Protein AF-A0A519NM85-F1 (afdb_monomer)

Nearest PDB structures (foldseek):
  7x8c-assembly1_C  TM=9.737E-01  e=3.189E-04  Methanolobus vulcani
  8wof-assembly1_B  TM=9.378E-01  e=6.157E-03  Paenibacillus sp. 453mf
  8wld-assembly1_D  TM=9.378E-01  e=6.157E-03  Paenibacillus sp. 453mf
  4rgi-assembly1_A  TM=9.486E-01  e=1.985E-02  Yersinia pestis
  8wld-assembly1_O  TM=9.302E-01  e=4.232E-02  Paenibacillus sp. 453mf

Solvent-accessible surface area (backbone atoms only — not comparable to full-atom values): 3395 Å² total; per-residue (Å²): 123,47,78,47,78,46,95,87,63,47,31,37,40,32,44,89,72,52,68,68,58,53,54,50,34,74,71,37,98,44,40,70,62,45,36,62,75,67,37,70,82,72,37,62,69,47,78,72,40,92,77,80,80,126

Structure (mmCIF, N/CA/C/O backbone):
data_AF-A0A519NM85-F1
#
_entry.id   AF-A0A519NM85-F1
#
loop_
_atom_site.group_PDB
_atom_site.id
_atom_site.type_symbol
_atom_site.label_atom_id
_atom_site.label_alt_id
_atom_site.label_comp_id
_atom_site.label_asym_id
_atom_site.label_entity_id
_atom_site.label_seq_id
_atom_site.pdbx_PDB_ins_code
_atom_site.Cartn_x
_atom_site.Cartn_y
_atom_site.Cartn_z
_atom_site.occupancy
_atom_site.B_iso_or_equiv
_atom_site.auth_seq_id
_atom_site.auth_comp_id
_atom_site.auth_asym_id
_atom_site.auth_atom_id
_atom_site.pdbx_PDB_model_num
ATOM 1 N N . VAL A 1 1 ? -5.432 -5.308 8.513 1.00 83.88 1 VAL A N 1
ATOM 2 C CA . VAL A 1 1 ? -4.407 -4.286 8.193 1.00 83.88 1 VAL A CA 1
ATOM 3 C C . VAL A 1 1 ? -3.800 -4.666 6.852 1.00 83.88 1 VAL A C 1
ATOM 5 O O . VAL A 1 1 ? -3.703 -5.860 6.596 1.00 83.88 1 VAL A O 1
ATOM 8 N N . LEU A 1 2 ? -3.500 -3.702 5.978 1.00 91.38 2 LEU A N 1
ATOM 9 C CA . LEU A 1 2 ? -2.845 -3.967 4.693 1.00 91.38 2 LEU A CA 1
ATOM 10 C C . LEU A 1 2 ? -1.350 -3.669 4.820 1.00 91.38 2 LEU A C 1
ATOM 12 O O . LEU A 1 2 ? -0.994 -2.538 5.135 1.00 91.38 2 LEU A O 1
ATOM 16 N N . THR A 1 3 ? -0.500 -4.647 4.525 1.00 91.56 3 THR A N 1
ATOM 17 C CA . THR A 1 3 ? 0.960 -4.491 4.560 1.00 91.56 3 THR A CA 1
ATOM 18 C C . THR A 1 3 ? 1.506 -4.418 3.142 1.00 91.56 3 THR A C 1
ATOM 20 O O . THR A 1 3 ? 1.167 -5.246 2.297 1.00 91.56 3 THR A O 1
ATOM 23 N N . VAL A 1 4 ? 2.338 -3.415 2.873 1.00 90.69 4 VAL A N 1
ATOM 24 C CA . VAL A 1 4 ? 2.979 -3.195 1.575 1.00 90.69 4 VAL A CA 1
ATOM 25 C C . VAL A 1 4 ? 4.485 -3.243 1.771 1.00 90.69 4 VAL A C 1
ATOM 27 O O . VAL A 1 4 ? 5.033 -2.440 2.524 1.00 90.69 4 VAL A O 1
ATOM 30 N N . HIS A 1 5 ? 5.132 -4.177 1.080 1.00 90.56 5 HIS A N 1
ATOM 31 C CA . HIS A 1 5 ? 6.583 -4.295 1.008 1.00 90.56 5 HIS A CA 1
ATOM 32 C C . HIS A 1 5 ? 7.055 -3.758 -0.338 1.00 90.56 5 HIS A C 1
ATOM 34 O O . HIS A 1 5 ? 6.564 -4.176 -1.389 1.00 90.56 5 HIS A O 1
ATOM 40 N N . PHE A 1 6 ? 7.991 -2.823 -0.298 1.00 88.31 6 PHE A N 1
ATOM 41 C CA . PHE A 1 6 ? 8.621 -2.262 -1.478 1.00 88.31 6 PHE A CA 1
ATOM 42 C C . PHE A 1 6 ? 9.953 -2.965 -1.749 1.00 88.31 6 PHE A C 1
ATOM 44 O O . PHE A 1 6 ? 10.581 -3.536 -0.857 1.00 88.31 6 PHE A O 1
ATOM 51 N N . LEU A 1 7 ? 10.385 -2.923 -3.009 1.00 87.62 7 LEU A N 1
ATOM 52 C CA . LEU A 1 7 ? 11.634 -3.553 -3.452 1.00 87.62 7 LEU A CA 1
ATOM 53 C C . LEU A 1 7 ? 12.883 -2.889 -2.858 1.00 87.62 7 LEU A C 1
ATOM 55 O O . LEU A 1 7 ? 13.939 -3.508 -2.818 1.00 87.62 7 LEU A O 1
ATOM 59 N N . ASP A 1 8 ? 12.760 -1.650 -2.385 1.00 83.69 8 ASP A N 1
ATOM 60 C CA . ASP A 1 8 ? 13.819 -0.912 -1.691 1.00 83.69 8 ASP A CA 1
ATOM 61 C C . ASP A 1 8 ? 13.999 -1.344 -0.221 1.00 83.69 8 ASP A C 1
ATOM 63 O O . ASP A 1 8 ? 14.823 -0.778 0.492 1.00 83.69 8 ASP A O 1
ATOM 67 N N . GLY A 1 9 ? 13.231 -2.336 0.244 1.00 83.31 9 GLY A N 1
ATOM 68 C CA . GLY A 1 9 ? 13.256 -2.818 1.624 1.00 83.31 9 GLY A CA 1
ATOM 69 C C . GLY A 1 9 ? 12.382 -2.007 2.582 1.00 83.31 9 GLY A C 1
ATOM 70 O O . GLY A 1 9 ? 12.241 -2.382 3.746 1.00 83.31 9 GLY A O 1
ATOM 71 N N . SER A 1 10 ? 11.741 -0.931 2.119 1.00 88.31 10 SER A N 1
ATOM 72 C CA . SER A 1 10 ? 10.768 -0.204 2.926 1.00 88.31 10 SER A CA 1
ATOM 73 C C . SER A 1 10 ? 9.457 -0.992 3.039 1.00 88.31 10 SER A C 1
ATOM 75 O O . SER A 1 10 ? 9.016 -1.677 2.113 1.00 88.31 10 SER A O 1
ATOM 77 N N . ALA A 1 11 ? 8.813 -0.912 4.203 1.00 91.31 11 ALA A N 1
ATOM 78 C CA . ALA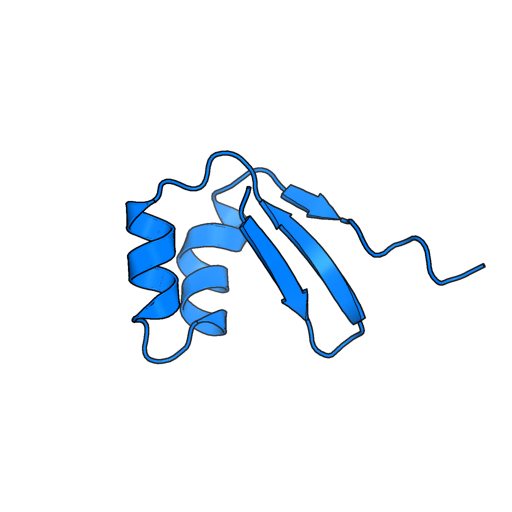 A 1 11 ? 7.527 -1.549 4.443 1.00 91.31 11 ALA A CA 1
ATOM 79 C C . ALA A 1 11 ? 6.596 -0.608 5.198 1.00 91.31 11 ALA A C 1
ATOM 81 O O . ALA A 1 11 ? 7.017 0.103 6.120 1.00 91.31 11 ALA A O 1
ATOM 82 N N . TYR A 1 12 ? 5.328 -0.621 4.801 1.00 91.69 12 TYR A N 1
ATOM 83 C CA . TYR A 1 12 ? 4.295 0.258 5.333 1.00 91.69 12 TYR A CA 1
ATOM 84 C C . TYR A 1 12 ? 3.019 -0.519 5.617 1.00 91.69 12 TYR A C 1
ATOM 86 O O . TYR A 1 12 ? 2.605 -1.382 4.843 1.00 91.69 12 TYR A O 1
ATOM 94 N N . GLU A 1 13 ? 2.385 -0.190 6.733 1.00 93.12 13 GLU A N 1
ATOM 95 C CA . GLU A 1 13 ? 1.102 -0.750 7.140 1.00 93.12 13 GLU A CA 1
ATOM 96 C C . GLU A 1 13 ? 0.027 0.318 7.035 1.00 93.12 13 GLU A C 1
ATOM 98 O O . GLU A 1 13 ? 0.152 1.386 7.631 1.00 93.12 13 GLU A O 1
ATOM 103 N N . TYR A 1 14 ? -1.037 0.006 6.300 1.00 94.19 14 TYR A N 1
ATOM 104 C CA . TYR A 1 14 ? -2.195 0.862 6.083 1.00 94.19 14 TYR A CA 1
ATOM 105 C C . TYR A 1 14 ? -3.385 0.365 6.908 1.00 94.19 14 TYR A C 1
ATOM 107 O O . TYR A 1 14 ? -3.773 -0.814 6.854 1.00 94.19 14 TYR A O 1
ATOM 115 N N . PHE A 1 15 ? -3.990 1.284 7.659 1.00 93.38 15 PHE A N 1
ATOM 116 C CA . PHE A 1 15 ? -5.130 1.017 8.533 1.00 93.38 15 PHE A CA 1
ATOM 117 C C . PHE A 1 15 ?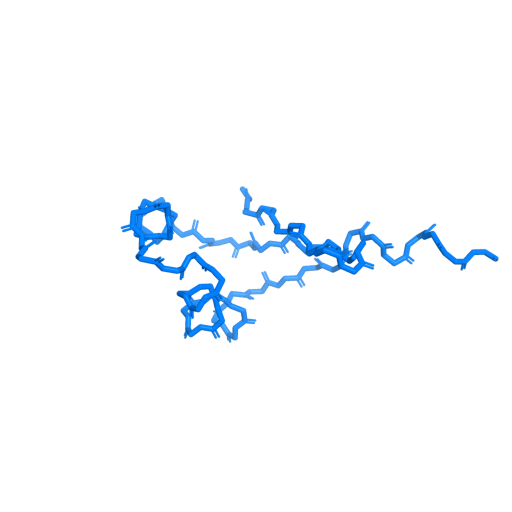 -6.444 1.457 7.896 1.00 93.38 15 PHE A C 1
ATOM 119 O O . PHE A 1 15 ? -6.491 2.377 7.087 1.00 93.38 15 PHE A O 1
ATOM 126 N N . GLY A 1 16 ? -7.534 0.783 8.268 1.00 92.50 16 GLY A N 1
ATOM 127 C CA . GLY A 1 16 ? -8.875 1.140 7.802 1.00 92.50 16 GLY A CA 1
ATOM 128 C C . GLY A 1 16 ? -9.156 0.830 6.328 1.00 9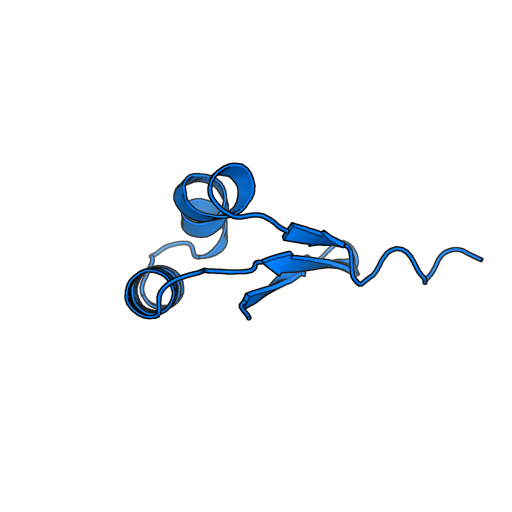2.50 16 GLY A C 1
ATOM 129 O O . GLY A 1 16 ? -10.200 1.233 5.830 1.00 92.50 16 GLY A O 1
ATOM 130 N N . VAL A 1 17 ? -8.272 0.104 5.631 1.00 92.31 17 VAL A N 1
ATOM 131 C CA . VAL A 1 17 ? -8.495 -0.292 4.232 1.00 92.31 17 VAL A CA 1
ATOM 132 C C . VAL A 1 17 ? -9.652 -1.301 4.154 1.00 92.31 17 VAL A C 1
ATOM 134 O O . VAL A 1 17 ? -9.531 -2.404 4.698 1.00 92.31 17 VAL A O 1
ATOM 137 N N . PRO A 1 18 ? -10.766 -0.980 3.469 1.00 94.50 18 PRO A N 1
ATOM 138 C CA . PRO A 1 18 ? -11.888 -1.897 3.324 1.00 94.50 18 PRO A CA 1
ATOM 139 C C . PRO A 1 18 ? -11.521 -3.109 2.466 1.00 94.50 18 PRO A C 1
ATOM 141 O O . PRO A 1 18 ? -10.771 -2.998 1.491 1.00 94.50 18 PRO A O 1
ATOM 144 N N . LYS A 1 19 ? -12.150 -4.259 2.741 1.00 92.31 19 LYS A N 1
ATOM 145 C CA . LYS A 1 19 ? -11.953 -5.499 1.966 1.00 92.31 19 LYS A CA 1
ATOM 146 C C . LYS A 1 19 ? -12.174 -5.299 0.461 1.00 92.31 19 LYS A C 1
ATOM 148 O O . LYS A 1 19 ? -11.451 -5.874 -0.342 1.00 92.31 19 LYS A O 1
ATOM 153 N N . GLN A 1 20 ? -13.130 -4.456 0.066 1.00 94.12 20 GLN A N 1
ATOM 154 C CA . GLN A 1 20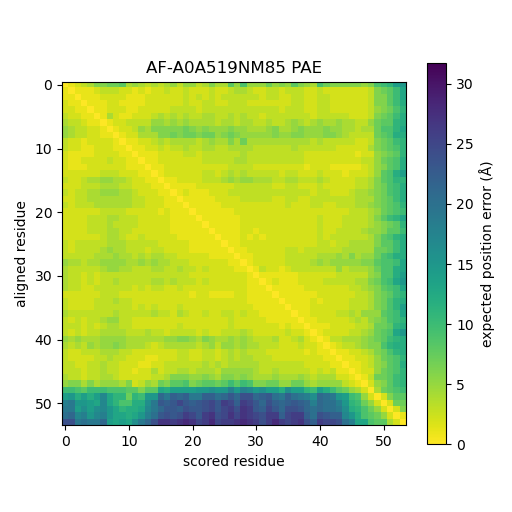 ? -13.398 -4.160 -1.346 1.00 94.12 20 GLN A CA 1
ATOM 155 C C . GLN A 1 20 ? -12.206 -3.497 -2.052 1.00 94.12 20 GLN A C 1
ATOM 157 O O . GLN A 1 20 ? -11.921 -3.822 -3.202 1.00 94.12 20 GLN A O 1
ATOM 162 N N . ILE A 1 21 ? -11.493 -2.591 -1.374 1.00 94.06 21 ILE A N 1
ATOM 163 C CA . ILE A 1 21 ? -10.300 -1.944 -1.937 1.00 94.06 21 ILE A CA 1
ATOM 164 C C . ILE A 1 21 ? -9.162 -2.951 -2.056 1.00 94.06 21 ILE A C 1
ATOM 166 O O . ILE A 1 21 ? -8.473 -2.959 -3.070 1.00 94.06 21 ILE A O 1
ATOM 170 N N . TYR A 1 22 ? -9.011 -3.844 -1.076 1.00 93.12 22 TYR A N 1
ATOM 171 C CA . TYR A 1 22 ? -8.044 -4.936 -1.164 1.00 93.12 22 TYR A CA 1
ATOM 172 C C . TYR A 1 22 ? -8.317 -5.856 -2.364 1.00 93.12 22 TYR A C 1
ATOM 174 O O . TYR A 1 22 ? -7.415 -6.124 -3.150 1.00 93.12 22 TYR A O 1
ATOM 182 N N . VAL A 1 23 ? -9.569 -6.277 -2.565 1.00 95.56 23 VAL A N 1
ATOM 183 C CA . VAL A 1 23 ? -9.949 -7.107 -3.721 1.00 95.56 23 VAL A CA 1
ATOM 184 C C . VAL A 1 23 ? -9.660 -6.381 -5.039 1.00 95.56 23 VAL A C 1
ATOM 186 O O . VAL A 1 23 ? -9.142 -6.994 -5.968 1.00 95.56 23 VAL A O 1
ATOM 189 N N . LYS A 1 24 ? -9.933 -5.073 -5.127 1.00 94.62 24 LYS A N 1
ATOM 190 C CA . LYS A 1 24 ? -9.584 -4.269 -6.310 1.00 94.62 24 LYS A CA 1
ATOM 191 C C . LYS A 1 24 ? -8.073 -4.150 -6.516 1.00 94.62 24 LYS A C 1
ATOM 193 O O . LYS A 1 24 ? -7.632 -4.196 -7.653 1.00 94.62 24 LYS A O 1
ATOM 198 N N . LEU A 1 25 ? -7.292 -4.032 -5.442 1.00 94.06 25 LEU A N 1
ATOM 199 C CA . LEU A 1 25 ? -5.831 -3.979 -5.505 1.00 94.06 25 LEU A CA 1
ATOM 200 C C . LEU A 1 25 ? -5.236 -5.276 -6.063 1.00 94.06 25 LEU A C 1
ATOM 202 O O . LEU A 1 25 ? -4.358 -5.208 -6.916 1.00 94.06 25 LEU A O 1
ATOM 206 N N . VAL A 1 26 ? -5.718 -6.436 -5.606 1.00 93.88 26 VAL A N 1
ATOM 207 C CA . VAL A 1 26 ? -5.224 -7.748 -6.065 1.00 93.88 26 VAL A CA 1
ATOM 208 C C . VAL A 1 26 ? -5.579 -8.003 -7.530 1.00 93.88 26 VAL A C 1
ATOM 210 O O . VAL A 1 26 ? -4.780 -8.580 -8.256 1.00 93.88 26 VAL A O 1
ATOM 213 N N . ASN A 1 27 ? -6.753 -7.547 -7.972 1.00 94.88 27 ASN A N 1
ATOM 214 C CA . ASN A 1 27 ? -7.224 -7.733 -9.347 1.00 94.88 27 ASN A CA 1
ATOM 215 C C . ASN A 1 27 ? -6.812 -6.605 -10.311 1.00 94.88 27 ASN A C 1
ATOM 217 O O . ASN A 1 27 ? -7.218 -6.625 -11.469 1.00 94.88 27 ASN A O 1
ATOM 221 N N . ALA A 1 28 ? -6.075 -5.589 -9.858 1.00 94.62 28 ALA A N 1
ATOM 222 C CA . ALA A 1 28 ? -5.662 -4.487 -10.721 1.00 94.62 28 ALA A CA 1
ATOM 223 C C . ALA A 1 28 ? -4.505 -4.902 -11.640 1.00 94.62 28 ALA A C 1
ATOM 225 O O . ALA A 1 28 ? -3.562 -5.545 -11.185 1.00 94.62 28 ALA A O 1
ATOM 226 N N . ASP A 1 29 ? -4.502 -4.401 -12.881 1.00 93.75 29 ASP A N 1
ATOM 227 C CA . ASP A 1 29 ? -3.418 -4.623 -13.860 1.00 93.75 29 ASP A CA 1
ATOM 228 C C . ASP A 1 29 ? -2.030 -4.254 -13.312 1.00 93.75 29 ASP A C 1
ATOM 230 O O . ASP A 1 29 ? -1.007 -4.823 -13.683 1.00 93.75 29 ASP A O 1
ATOM 234 N N . SER A 1 30 ? -1.987 -3.264 -12.417 1.00 94.62 30 SER A N 1
ATOM 235 C CA . SE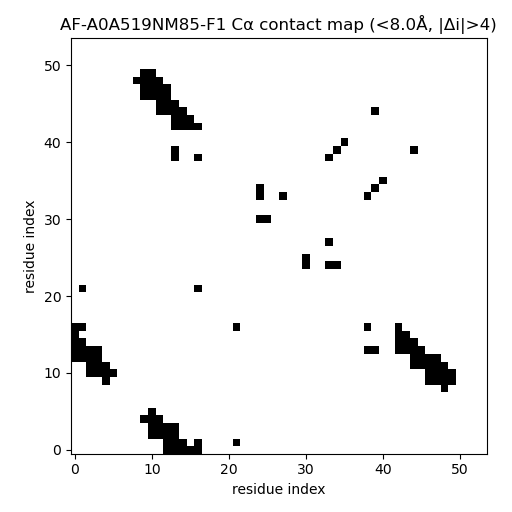R A 1 30 ? -0.788 -2.882 -11.681 1.00 94.62 30 SER A CA 1
ATOM 236 C C . SER A 1 30 ? -1.150 -2.557 -10.229 1.00 94.62 30 SER A C 1
ATOM 238 O O . SER A 1 30 ? -1.611 -1.441 -9.943 1.00 94.62 30 SER A O 1
ATOM 240 N N . PRO A 1 31 ? -0.903 -3.487 -9.288 1.00 91.38 31 PRO A N 1
ATOM 241 C CA . PRO A 1 31 ? -1.193 -3.288 -7.869 1.00 91.38 31 PRO A CA 1
ATOM 242 C C . PRO A 1 31 ? -0.496 -2.049 -7.294 1.00 91.38 31 PRO A C 1
ATOM 244 O O . PRO A 1 31 ? -1.104 -1.279 -6.553 1.00 91.38 31 PRO A O 1
ATOM 247 N N . GLY A 1 32 ? 0.751 -1.789 -7.704 1.00 91.38 32 GLY A N 1
ATOM 248 C CA . GLY A 1 32 ? 1.509 -0.608 -7.280 1.00 91.38 32 GLY A CA 1
ATOM 249 C C . GLY A 1 32 ? 0.889 0.711 -7.756 1.00 91.38 32 GLY A C 1
ATOM 250 O O . GLY A 1 32 ? 0.797 1.668 -6.984 1.00 91.38 32 GL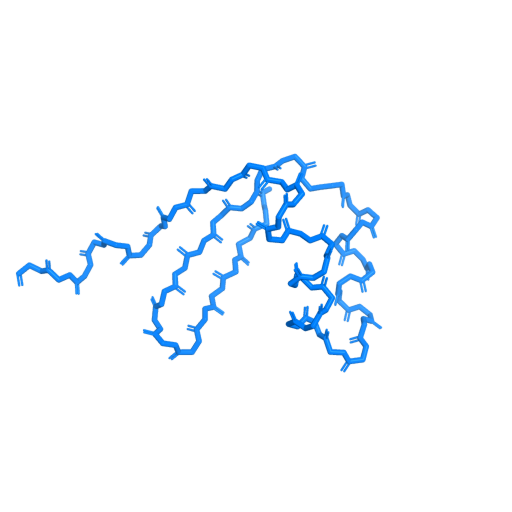Y A O 1
ATOM 251 N N . ARG A 1 33 ? 0.396 0.772 -9.003 1.00 93.69 33 ARG A N 1
ATOM 252 C CA . ARG A 1 33 ? -0.286 1.967 -9.530 1.00 93.69 33 ARG A CA 1
ATOM 253 C C . ARG A 1 33 ? -1.622 2.205 -8.832 1.00 93.69 33 ARG A C 1
ATOM 255 O O . ARG A 1 33 ? -1.942 3.352 -8.519 1.00 93.69 33 ARG A O 1
ATOM 262 N N . PHE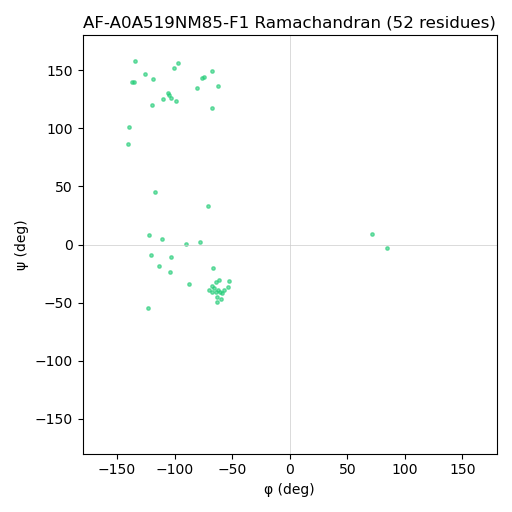 A 1 34 ? -2.383 1.139 -8.583 1.00 94.94 34 PHE A N 1
ATOM 263 C CA . PHE A 1 34 ? -3.650 1.214 -7.861 1.00 94.94 34 PHE A CA 1
ATOM 264 C C . PHE A 1 34 ? -3.436 1.700 -6.424 1.00 94.94 34 PHE A C 1
ATOM 266 O O . PHE A 1 34 ? -4.067 2.668 -6.000 1.00 94.94 34 PHE A O 1
ATOM 273 N N . ALA A 1 35 ? -2.483 1.098 -5.708 1.00 93.69 35 ALA A N 1
ATOM 274 C CA . ALA A 1 35 ? -2.147 1.479 -4.343 1.00 93.69 35 ALA A CA 1
ATOM 275 C C . ALA A 1 35 ? -1.712 2.950 -4.249 1.00 93.69 35 ALA A C 1
ATOM 277 O O . ALA A 1 35 ? -2.181 3.679 -3.378 1.00 93.69 35 ALA A O 1
ATOM 278 N N . ARG A 1 36 ? -0.910 3.438 -5.204 1.00 92.56 36 ARG A N 1
ATOM 279 C CA . ARG A 1 36 ? -0.469 4.842 -5.238 1.00 92.56 36 ARG A CA 1
ATOM 280 C C . ARG A 1 36 ? -1.602 5.846 -5.437 1.00 92.56 36 ARG A C 1
ATOM 282 O O . ARG A 1 36 ? -1.514 6.954 -4.922 1.00 92.56 36 ARG A O 1
ATOM 289 N N . ARG A 1 37 ? -2.651 5.474 -6.175 1.00 94.06 37 ARG A N 1
ATOM 290 C CA . ARG A 1 37 ? -3.802 6.347 -6.460 1.00 94.06 37 ARG A CA 1
ATOM 291 C C . ARG A 1 37 ? -4.896 6.283 -5.402 1.00 94.06 37 ARG A C 1
ATOM 293 O O . ARG A 1 37 ? -5.561 7.286 -5.178 1.00 94.06 37 ARG A O 1
ATOM 300 N N . HIS A 1 38 ? -5.107 5.114 -4.804 1.00 92.25 38 HIS A N 1
ATOM 301 C CA . HIS A 1 38 ? -6.288 4.850 -3.978 1.00 92.25 38 HIS A CA 1
ATOM 302 C C . HIS A 1 38 ? -5.973 4.473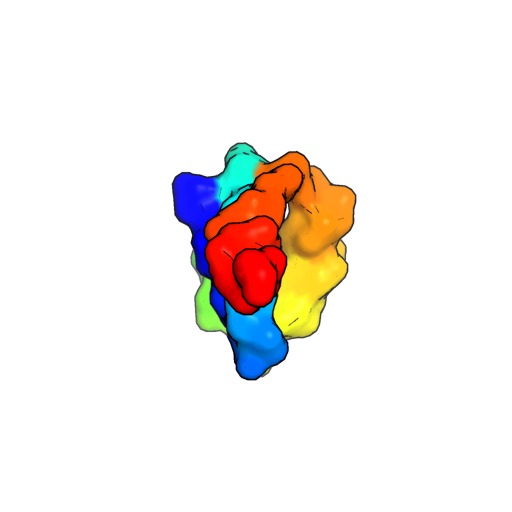 -2.534 1.00 92.25 38 HIS A C 1
ATOM 304 O O . HIS A 1 38 ? -6.903 4.351 -1.744 1.00 92.25 38 HIS A O 1
ATOM 310 N N . ILE A 1 39 ? -4.704 4.235 -2.187 1.00 93.12 39 ILE A N 1
ATOM 311 C CA . ILE A 1 39 ? -4.331 3.746 -0.857 1.00 93.12 39 ILE A CA 1
ATOM 312 C C . ILE A 1 39 ? -3.333 4.675 -0.171 1.00 93.12 39 ILE A C 1
ATOM 314 O O . ILE A 1 39 ? -3.609 5.155 0.925 1.00 93.12 39 ILE A O 1
ATOM 318 N N . PHE A 1 40 ? -2.205 4.969 -0.821 1.00 90.75 40 PHE A N 1
ATOM 319 C CA . PHE A 1 40 ? -1.063 5.635 -0.183 1.00 90.75 40 PHE A CA 1
ATOM 320 C C . PHE A 1 40 ? -1.371 7.033 0.359 1.00 90.75 40 PHE A C 1
ATOM 322 O O . PHE A 1 40 ? -0.780 7.440 1.353 1.00 90.75 40 PHE A O 1
ATOM 329 N N . THR A 1 41 ? -2.295 7.753 -0.275 1.00 89.31 41 THR A N 1
ATOM 330 C CA . THR A 1 41 ? -2.717 9.103 0.124 1.00 89.31 41 THR A CA 1
ATOM 331 C C . THR A 1 41 ? -4.061 9.127 0.851 1.00 89.31 41 THR A C 1
ATOM 333 O O . THR A 1 41 ? -4.435 10.162 1.391 1.00 89.31 41 THR A O 1
ATOM 336 N N . SER A 1 42 ? -4.802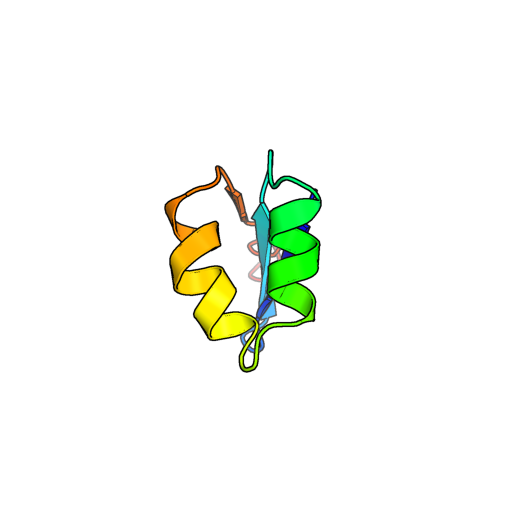 8.015 0.851 1.00 92.25 42 SER A N 1
ATOM 337 C CA . SER A 1 42 ? -6.191 7.962 1.328 1.00 92.25 42 SER A CA 1
ATOM 338 C C . SER A 1 42 ? -6.340 7.318 2.702 1.00 92.25 42 SER A C 1
ATOM 340 O O . SER A 1 42 ? -7.325 7.588 3.384 1.00 92.25 42 SER A O 1
ATOM 342 N N . PHE A 1 43 ? -5.390 6.475 3.117 1.00 93.38 43 PHE A N 1
ATOM 343 C CA . PHE A 1 43 ? -5.463 5.761 4.391 1.00 93.38 43 PHE A CA 1
ATOM 344 C C . PHE A 1 43 ? -4.305 6.129 5.317 1.00 93.38 43 PHE A C 1
ATOM 346 O O . PHE A 1 43 ? -3.170 6.274 4.851 1.00 93.38 43 PHE A O 1
ATOM 353 N N . PRO A 1 44 ? -4.563 6.231 6.633 1.00 94.00 44 PRO A N 1
ATOM 354 C CA . PRO A 1 44 ? -3.509 6.411 7.615 1.00 94.00 44 PRO A CA 1
ATOM 355 C C . PRO A 1 44 ? -2.574 5.205 7.587 1.00 94.00 44 PRO A C 1
ATOM 357 O O . PRO A 1 44 ? -3.014 4.050 7.531 1.00 94.00 44 PRO A O 1
ATOM 360 N N . TYR A 1 45 ? -1.277 5.486 7.633 1.00 93.81 45 TYR A N 1
ATOM 361 C CA . TYR A 1 45 ? -0.247 4.470 7.527 1.00 93.81 45 TYR A CA 1
ATOM 362 C C . TYR A 1 45 ? 0.846 4.653 8.570 1.00 93.81 45 TYR A C 1
ATOM 364 O O . TYR A 1 45 ? 1.057 5.749 9.088 1.00 93.81 45 TYR A O 1
ATOM 372 N N . ARG A 1 46 ? 1.566 3.568 8.852 1.00 92.19 46 ARG A N 1
ATOM 373 C CA . ARG A 1 46 ? 2.805 3.587 9.633 1.00 92.19 46 ARG A CA 1
ATOM 374 C C . ARG A 1 46 ? 3.930 2.927 8.856 1.00 92.19 46 ARG A C 1
ATOM 376 O O . ARG A 1 46 ? 3.698 1.986 8.101 1.00 92.19 46 ARG A O 1
ATOM 383 N N . ASN A 1 47 ? 5.146 3.420 9.049 1.00 89.06 47 ASN A N 1
ATOM 384 C CA . ASN A 1 47 ? 6.333 2.739 8.555 1.00 89.06 47 ASN A CA 1
ATOM 385 C C . ASN A 1 47 ? 6.698 1.605 9.526 1.00 89.06 47 ASN A C 1
ATOM 387 O O . ASN A 1 47 ? 6.672 1.808 10.739 1.00 89.06 47 ASN A O 1
ATOM 391 N N . ILE A 1 48 ? 7.010 0.430 8.987 1.00 86.12 48 ILE A N 1
ATOM 392 C CA . ILE A 1 48 ? 7.300 -0.789 9.754 1.00 86.12 48 ILE A CA 1
ATOM 393 C C . ILE A 1 48 ? 8.760 -1.236 9.597 1.00 86.12 48 ILE A C 1
ATOM 395 O O . ILE A 1 48 ? 9.246 -2.005 10.417 1.00 86.12 48 ILE A O 1
ATOM 399 N N . ALA A 1 49 ? 9.465 -0.768 8.561 1.00 72.19 49 ALA A N 1
ATOM 400 C CA . ALA A 1 49 ? 10.827 -1.206 8.242 1.00 72.19 49 ALA A CA 1
ATOM 401 C C . ALA A 1 49 ? 11.916 -0.143 8.474 1.00 72.19 49 ALA A C 1
ATOM 403 O O . ALA A 1 49 ? 13.087 -0.409 8.218 1.00 72.19 49 ALA A O 1
ATOM 404 N N . LYS A 1 50 ? 11.596 1.034 9.029 1.00 54.31 50 LYS A N 1
ATOM 405 C CA . LYS A 1 50 ? 12.586 2.052 9.451 1.00 54.31 50 LYS A CA 1
ATOM 406 C C . LYS A 1 50 ? 13.382 1.633 10.708 1.00 54.31 50 LYS A C 1
ATOM 408 O O . LYS A 1 50 ? 13.724 2.471 11.532 1.00 54.31 50 LYS A O 1
ATOM 413 N N . LEU A 1 51 ? 13.646 0.336 10.864 1.00 51.44 51 LEU A N 1
ATOM 414 C CA . LEU A 1 51 ? 14.377 -0.283 11.974 1.00 51.44 51 LEU A CA 1
ATOM 415 C C . LEU A 1 51 ? 15.614 -1.079 11.513 1.00 51.44 51 LEU A C 1
ATOM 417 O O . LEU A 1 51 ? 16.243 -1.733 12.336 1.00 51.44 51 LEU A O 1
ATOM 421 N N . ALA A 1 52 ? 16.000 -1.006 10.233 1.00 49.91 52 ALA A N 1
ATOM 422 C CA . ALA A 1 52 ? 17.222 -1.634 9.713 1.00 49.91 52 ALA A CA 1
ATOM 423 C C . ALA A 1 52 ? 18.230 -0.607 9.162 1.00 49.91 52 ALA A C 1
ATOM 425 O O . ALA A 1 52 ? 18.799 -0.768 8.085 1.00 49.91 52 ALA A O 1
ATOM 426 N N . THR A 1 53 ? 18.452 0.478 9.898 1.00 42.72 53 THR A N 1
ATOM 427 C CA . THR A 1 53 ? 19.689 1.262 9.770 1.00 42.72 53 THR A CA 1
ATOM 428 C C . THR A 1 53 ? 20.084 1.684 11.179 1.00 42.72 53 THR A C 1
ATOM 430 O O . THR A 1 53 ? 19.616 2.705 11.683 1.00 42.72 53 THR A O 1
ATOM 433 N N . ALA A 1 54 ? 20.816 0.787 11.842 1.00 38.38 54 ALA A N 1
ATOM 434 C CA . ALA A 1 54 ? 21.585 1.062 13.050 1.00 38.38 54 ALA A CA 1
ATOM 435 C C . ALA A 1 54 ? 22.976 1.559 12.645 1.00 38.38 54 ALA A C 1
ATOM 437 O O . ALA A 1 54 ? 23.454 1.104 11.578 1.00 38.38 54 ALA A O 1
#

Foldseek 3Di:
DDWDADPVRKIKDFPPDDPVLVVCLVPDPHNVVSCVVPPPPPTDMDTDRPPPDD

Sequence (54 aa):
VLTVHFLDGSAYEYFGVPKQIYVKLVNADSPGRFARRHIFTSFPYRNIAKLATA

Secondary structure (DSSP, 8-state):
-EEEE-TTS-EEEESS--HHHHHHHHTSS-HHHHHHHHTTTTS-EEES-TTS--

Mean predicted aligned error: 4.82 Å

Radius of gyration: 11.6 Å; Cα contacts (8 Å, |Δi|>4): 63; chains: 1; bounding box: 35×17×27 Å

pLDDT: mean 87.39, std 13.47, range [38.38, 95.56]